Protein AF-A0A9D7VNA0-F1 (afdb_monomer)

Mean predicted aligned error: 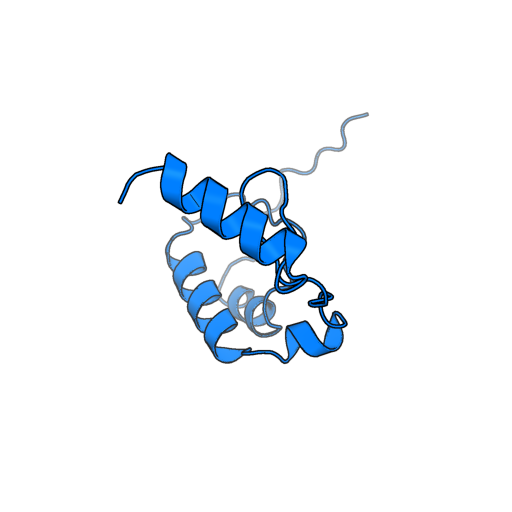14.77 Å

Radius of gyration: 20.95 Å; Cα contacts (8 Å, |Δi|>4): 37; chains: 1; bounding box: 44×46×41 Å

Sequence (95 aa):
MSRETLRKDISLLDQAGRLRQVRGGAMIRDREEPPVEERILTNPDGKGAIAAAAAALVPDGATILLDSARPPACWQSASSNGWGRGCGSAFSPMT

pLDDT: mean 72.12, std 18.08, range [31.97, 92.75]

Solvent-accessible surface area (backbone atoms only — not comparable to full-atom values): 6422 Å² total; per-residue (Å²): 136,56,78,65,56,58,52,53,52,46,53,52,36,29,75,70,65,69,29,35,73,49,100,91,54,73,42,64,74,84,70,70,82,66,59,70,73,56,52,58,68,54,60,43,65,63,50,44,54,52,51,53,57,55,54,75,71,57,62,90,91,64,87,80,88,79,69,95,72,81,72,48,78,66,59,68,63,64,50,72,81,71,80,81,84,74,96,81,87,86,81,80,84,84,128

Secondary structure (DSSP, 8-state):
--HHHHHHHHHHHHHTTSSEEETTEEE-TT-PPPPHHHHHHSSHHHHHHHHHHHHTTSPTT------S----THHHHHTTTTTTSS--S------

Structure (mmCIF, N/CA/C/O backbone):
data_AF-A0A9D7VNA0-F1
#
_entry.id   AF-A0A9D7VNA0-F1
#
loop_
_atom_site.group_PDB
_atom_site.id
_atom_site.type_symbol
_atom_site.label_atom_id
_atom_site.label_alt_id
_atom_site.label_comp_id
_atom_site.label_asym_id
_atom_site.label_entity_id
_atom_site.label_seq_id
_atom_site.pdbx_PDB_ins_code
_atom_site.Cartn_x
_atom_site.Cartn_y
_atom_site.Cartn_z
_atom_site.occupancy
_atom_site.B_iso_or_equiv
_atom_site.auth_seq_id
_atom_site.auth_comp_id
_atom_site.auth_asym_id
_atom_site.auth_atom_id
_atom_site.pdbx_PDB_model_num
ATOM 1 N N . MET A 1 1 ? -3.514 29.399 7.556 1.00 49.09 1 MET A N 1
ATOM 2 C CA . MET A 1 1 ? -3.943 28.520 8.666 1.00 49.09 1 MET A CA 1
ATOM 3 C C . MET A 1 1 ? -2.707 28.135 9.463 1.00 49.09 1 MET A C 1
ATOM 5 O O . MET A 1 1 ? -1.763 27.631 8.869 1.00 49.09 1 MET A O 1
ATOM 9 N N . SER A 1 2 ? -2.645 28.488 10.749 1.00 65.88 2 SER A N 1
ATOM 10 C CA . SER A 1 2 ? -1.448 28.292 11.583 1.00 65.88 2 SER A CA 1
ATOM 11 C C . SER A 1 2 ? -1.349 26.847 12.084 1.00 65.88 2 SER A C 1
ATOM 13 O O . SER A 1 2 ? -2.363 26.187 12.314 1.00 65.88 2 SER A O 1
ATOM 15 N N . ARG A 1 3 ? -0.123 26.366 12.324 1.00 64.12 3 ARG A N 1
ATOM 16 C CA . ARG A 1 3 ? 0.161 25.069 12.969 1.00 64.12 3 ARG A CA 1
ATOM 17 C C . ARG A 1 3 ? -0.467 24.960 14.366 1.00 64.12 3 ARG A C 1
ATOM 19 O O . ARG A 1 3 ? -0.706 23.857 14.852 1.00 64.12 3 ARG A O 1
ATOM 26 N N . GLU A 1 4 ? -0.731 26.102 14.997 1.00 69.81 4 GLU A N 1
ATOM 27 C CA . GLU A 1 4 ? -1.416 26.197 16.284 1.00 69.81 4 GLU A CA 1
ATOM 28 C C . GLU A 1 4 ? -2.903 25.817 16.182 1.00 69.81 4 GLU A C 1
ATOM 30 O O . GLU A 1 4 ? -3.412 25.105 17.045 1.00 69.81 4 GLU A O 1
ATOM 35 N N . THR A 1 5 ? -3.577 26.214 15.096 1.00 73.75 5 THR A N 1
ATOM 36 C CA . THR A 1 5 ? -4.994 25.903 14.844 1.00 73.75 5 THR A CA 1
ATOM 37 C C . THR A 1 5 ? -5.188 24.406 14.610 1.00 73.75 5 THR A C 1
ATOM 39 O O . THR A 1 5 ? -6.020 23.782 15.254 1.00 73.75 5 THR A O 1
ATOM 42 N N . LEU A 1 6 ? -4.322 23.790 13.799 1.00 74.06 6 LEU A N 1
ATOM 43 C CA . LEU A 1 6 ? -4.405 22.361 13.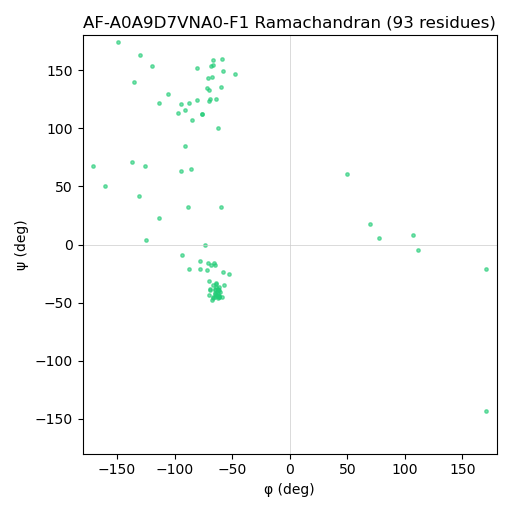483 1.00 74.06 6 LEU A CA 1
ATOM 44 C C . LEU A 1 6 ? -4.189 21.462 14.715 1.00 74.06 6 LEU A C 1
ATOM 46 O O . LEU A 1 6 ? -4.807 20.408 14.830 1.00 74.06 6 LEU A O 1
ATOM 50 N N . ARG A 1 7 ? -3.345 21.877 15.669 1.00 79.75 7 ARG A N 1
ATOM 51 C CA . ARG A 1 7 ? -3.169 21.150 16.939 1.00 79.75 7 ARG A CA 1
ATOM 52 C C . ARG A 1 7 ? -4.400 21.254 17.837 1.00 79.75 7 ARG A C 1
ATOM 54 O O . ARG A 1 7 ? -4.800 20.238 18.397 1.00 79.75 7 ARG A O 1
ATOM 61 N N . LYS A 1 8 ? -4.991 22.450 17.953 1.00 81.19 8 LYS A N 1
ATOM 62 C CA . LYS A 1 8 ? -6.221 22.676 18.729 1.00 81.19 8 LYS A CA 1
ATOM 63 C C . LYS A 1 8 ? -7.379 21.851 18.167 1.00 81.19 8 LYS A C 1
ATOM 65 O O . LYS A 1 8 ? -8.038 21.159 18.933 1.00 81.19 8 LYS A O 1
ATOM 70 N N . ASP A 1 9 ? -7.547 21.836 16.848 1.00 83.94 9 ASP A N 1
ATOM 71 C CA . ASP A 1 9 ? -8.608 21.071 16.188 1.00 83.94 9 ASP A CA 1
ATOM 72 C C . ASP A 1 9 ? -8.439 19.559 16.394 1.00 83.94 9 ASP A C 1
ATOM 74 O O . ASP A 1 9 ? -9.402 18.873 16.732 1.00 83.94 9 ASP A O 1
ATOM 78 N N . ILE A 1 10 ? -7.213 19.030 16.275 1.00 84.44 10 ILE A N 1
ATOM 79 C CA . ILE A 1 10 ? -6.932 17.611 16.556 1.00 84.44 10 ILE A CA 1
ATOM 80 C C . ILE A 1 10 ? -7.249 17.269 18.013 1.00 84.44 10 ILE A C 1
ATOM 82 O O . ILE A 1 10 ? -7.883 16.250 18.265 1.00 84.44 10 ILE A O 1
ATOM 86 N N . SER A 1 11 ? -6.845 18.111 18.966 1.00 84.50 11 SER A N 1
ATOM 87 C CA . SER A 1 11 ? -7.136 17.881 20.384 1.00 84.50 11 SER A CA 1
ATOM 88 C C . SER A 1 11 ? -8.635 17.948 20.690 1.00 84.50 11 SER A C 1
ATOM 90 O O . SER A 1 11 ? -9.124 17.131 21.465 1.00 84.50 11 SER A O 1
ATOM 92 N N . LEU A 1 12 ? -9.383 18.860 20.060 1.00 87.62 12 LEU A N 1
ATOM 93 C CA . LEU A 1 12 ? -10.842 18.928 20.196 1.00 87.62 12 LEU A CA 1
ATOM 94 C C . LEU A 1 12 ? -11.527 17.688 19.612 1.00 87.62 12 LEU A C 1
ATOM 96 O O . LEU A 1 12 ? -12.444 17.145 20.222 1.00 87.62 12 LEU A O 1
ATOM 100 N N . LEU A 1 13 ? -11.075 17.210 18.451 1.00 85.19 13 LEU A N 1
ATOM 101 C CA . LEU A 1 13 ? -11.627 16.012 17.814 1.00 85.19 13 LEU A CA 1
ATOM 102 C C . LEU A 1 13 ? -11.280 14.723 18.576 1.00 85.19 13 LEU A C 1
ATOM 104 O O . LEU A 1 13 ? -12.090 13.795 18.586 1.00 85.19 13 LEU A O 1
ATOM 108 N N . ASP A 1 14 ? -10.119 14.673 19.229 1.00 85.94 14 ASP A N 1
ATOM 109 C CA . ASP A 1 14 ? -9.708 13.584 20.124 1.00 85.94 14 ASP A CA 1
ATOM 110 C C . ASP A 1 14 ? -10.570 13.555 21.398 1.00 85.94 14 ASP A C 1
ATOM 112 O O . ASP A 1 14 ? -11.150 12.523 21.740 1.00 85.94 14 ASP A O 1
ATOM 116 N N . GLN A 1 15 ? -10.766 14.717 22.038 1.00 86.25 15 GLN A N 1
ATOM 117 C CA . GLN A 1 15 ? -11.648 14.875 23.204 1.00 86.25 15 GLN A CA 1
ATOM 118 C C . GLN A 1 15 ? -13.111 14.552 22.884 1.00 86.25 15 GLN A C 1
ATOM 120 O O . GLN A 1 15 ? -13.795 13.923 23.687 1.00 86.25 15 GLN A O 1
ATOM 125 N N . ALA A 1 16 ? -13.584 14.930 21.695 1.00 87.00 16 ALA A N 1
ATOM 126 C CA . ALA A 1 16 ? -14.915 14.584 21.202 1.00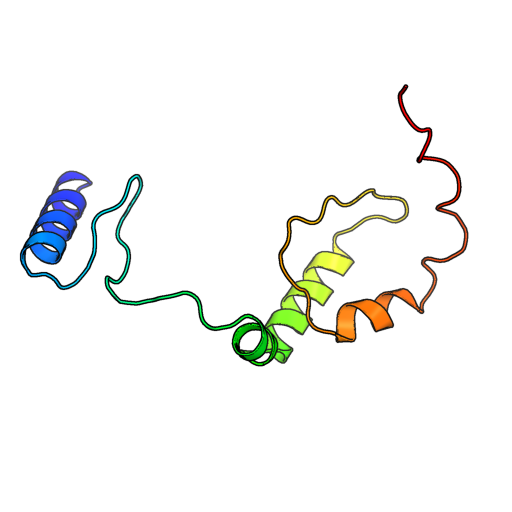 87.00 16 ALA A CA 1
ATOM 127 C C . ALA A 1 16 ? -15.041 13.110 20.766 1.00 87.00 16 ALA A C 1
ATOM 129 O O . ALA A 1 16 ? -16.099 12.698 20.294 1.00 87.00 16 ALA A O 1
ATOM 130 N N . GLY A 1 17 ? -13.967 12.318 20.867 1.00 81.62 17 GLY A N 1
ATOM 131 C CA 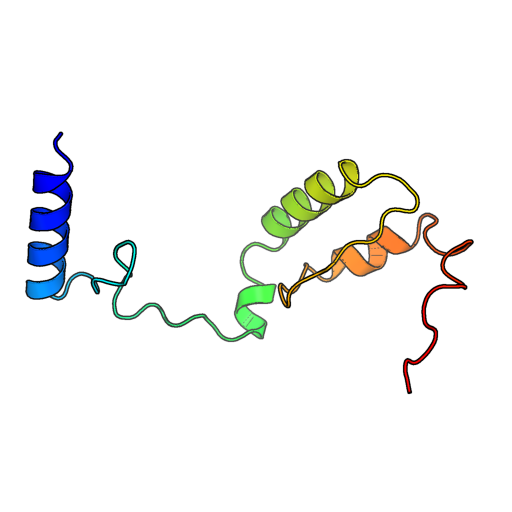. GLY A 1 17 ? -13.958 10.897 20.533 1.00 81.62 17 GLY A CA 1
ATOM 132 C C . GLY A 1 17 ? -14.086 10.588 19.041 1.00 81.62 17 GLY A C 1
ATOM 133 O O . GLY A 1 17 ? -14.406 9.458 18.689 1.00 81.62 17 GLY A O 1
ATOM 134 N N . ARG A 1 18 ? -13.840 11.556 18.151 1.00 82.69 18 ARG A N 1
ATOM 135 C CA . ARG A 1 18 ? -13.981 11.381 16.691 1.00 82.69 18 ARG A CA 1
ATOM 136 C C . ARG A 1 18 ? -12.723 10.843 16.014 1.00 82.69 18 ARG A C 1
ATOM 138 O O . ARG A 1 18 ? -12.795 10.307 14.913 1.00 82.69 18 ARG A O 1
ATOM 145 N N . LEU A 1 19 ? -11.575 11.004 16.656 1.00 84.88 19 LEU A N 1
ATOM 146 C CA . LEU A 1 19 ? -10.283 10.467 16.244 1.00 84.88 19 LEU A CA 1
ATOM 147 C C . LEU A 1 19 ? -9.444 10.181 17.493 1.00 84.88 19 LEU A C 1
ATOM 149 O O . LEU A 1 19 ? -9.879 10.469 18.602 1.00 84.88 19 LEU A O 1
ATOM 153 N N . ARG A 1 20 ? -8.274 9.582 17.303 1.00 83.50 20 ARG A N 1
ATOM 154 C CA . ARG A 1 20 ? -7.242 9.360 18.307 1.00 83.50 20 ARG A CA 1
ATOM 155 C C . ARG A 1 20 ? -6.015 10.180 17.945 1.00 83.50 20 ARG A C 1
ATOM 157 O O . ARG A 1 20 ? -5.445 9.982 16.868 1.00 83.50 20 ARG A O 1
ATOM 164 N N . GLN A 1 21 ? -5.566 11.061 18.827 1.00 84.31 21 GLN A N 1
ATOM 165 C CA . GLN A 1 21 ? -4.284 11.735 18.635 1.00 84.31 21 GLN A CA 1
ATOM 166 C C . GLN A 1 21 ? -3.127 10.735 18.813 1.00 84.31 21 GLN A C 1
ATOM 168 O O . GLN A 1 21 ? -3.090 9.961 19.770 1.00 84.31 21 GLN A O 1
ATOM 173 N N . VAL A 1 22 ? -2.164 10.741 17.887 1.00 83.88 22 VAL A N 1
ATOM 174 C CA . VAL A 1 22 ? -0.972 9.878 17.933 1.00 83.88 22 VAL A CA 1
ATOM 175 C C . VAL A 1 22 ? 0.300 10.686 17.725 1.00 83.88 22 VAL A C 1
ATOM 177 O O . VAL A 1 22 ? 0.265 11.826 17.255 1.00 83.88 22 VAL A O 1
ATOM 180 N N . ARG A 1 23 ? 1.455 10.109 18.079 1.00 73.00 23 ARG A N 1
ATOM 181 C CA . ARG A 1 23 ? 2.753 10.769 17.904 1.00 73.00 23 ARG A CA 1
ATOM 182 C C . ARG A 1 23 ? 2.989 11.025 16.409 1.00 73.00 23 ARG A C 1
ATOM 184 O O . ARG A 1 23 ? 3.348 10.115 15.677 1.00 73.00 23 ARG A O 1
ATOM 191 N N . GLY A 1 24 ? 2.756 12.264 15.973 1.00 76.31 24 GLY A N 1
ATOM 192 C CA . GLY A 1 24 ? 2.901 12.691 14.578 1.00 76.31 24 GLY A CA 1
ATOM 193 C C . GLY A 1 24 ? 1.599 13.036 13.843 1.00 76.31 24 GLY A C 1
ATOM 194 O O . GLY A 1 24 ? 1.682 13.538 12.727 1.00 76.31 24 GLY A O 1
ATOM 195 N N . GLY A 1 25 ? 0.415 12.846 14.438 1.00 82.00 25 GLY A N 1
ATOM 196 C CA . GLY A 1 25 ? -0.841 13.166 13.751 1.00 82.00 25 GLY A CA 1
ATOM 197 C C . GLY A 1 25 ? -2.104 12.692 14.468 1.00 82.00 25 GLY A C 1
ATOM 198 O O . GLY A 1 25 ? -2.196 12.735 15.694 1.00 82.00 25 GLY A O 1
ATOM 199 N N . ALA A 1 26 ? -3.086 12.254 13.683 1.00 85.88 26 ALA A N 1
ATOM 200 C CA . ALA A 1 26 ? -4.382 11.770 14.142 1.00 85.88 26 ALA A CA 1
ATOM 201 C C . ALA A 1 26 ? -4.760 10.479 13.396 1.00 85.88 26 ALA A C 1
ATOM 203 O O . ALA A 1 26 ? -4.539 10.383 12.191 1.00 85.88 26 ALA A O 1
ATOM 204 N N . MET A 1 27 ? -5.336 9.503 14.099 1.00 81.69 27 MET A N 1
ATOM 205 C CA . MET A 1 27 ? -5.870 8.254 13.540 1.00 81.69 27 MET A CA 1
ATOM 206 C C . MET A 1 27 ? -7.364 8.116 13.825 1.00 81.69 27 MET A C 1
ATOM 208 O O . MET A 1 27 ? -7.862 8.651 14.803 1.00 81.69 27 MET A O 1
ATOM 212 N N . ILE A 1 28 ? -8.096 7.379 12.995 1.00 80.94 28 ILE A N 1
ATOM 213 C CA . ILE A 1 28 ? -9.490 7.017 13.291 1.00 80.94 28 ILE A CA 1
ATOM 214 C C . ILE A 1 28 ? -9.479 5.973 14.417 1.00 80.94 28 ILE A C 1
ATOM 216 O O . ILE A 1 28 ? -8.662 5.057 14.376 1.00 80.94 28 ILE A O 1
ATOM 220 N N . ARG A 1 29 ? -10.345 6.126 15.429 1.00 69.31 29 ARG A N 1
ATOM 221 C CA . ARG A 1 29 ? -10.300 5.313 16.662 1.00 69.31 29 ARG A CA 1
ATOM 222 C C . ARG A 1 29 ? -10.478 3.814 16.423 1.00 69.31 29 ARG A C 1
ATOM 224 O O . ARG A 1 29 ? -9.734 3.042 17.014 1.00 69.31 29 ARG A O 1
ATOM 231 N N . ASP A 1 30 ? -11.394 3.441 15.533 1.00 70.44 30 ASP A N 1
ATOM 232 C CA . ASP A 1 30 ? -11.861 2.053 15.392 1.00 70.44 30 ASP A CA 1
ATOM 233 C C . ASP A 1 30 ? -11.456 1.422 14.055 1.00 70.44 30 ASP A C 1
ATOM 235 O O . ASP A 1 30 ? -12.094 0.494 13.564 1.00 70.44 30 ASP A O 1
ATOM 239 N N . ARG A 1 31 ? -10.408 1.950 13.415 1.00 69.06 31 ARG A N 1
ATOM 240 C CA . ARG A 1 31 ? -9.882 1.341 12.195 1.00 69.06 31 ARG A CA 1
ATOM 241 C C . ARG A 1 31 ? -8.804 0.335 12.569 1.00 69.06 31 ARG A C 1
ATOM 243 O O . ARG A 1 31 ? -7.621 0.664 12.580 1.00 69.06 31 ARG A O 1
ATOM 250 N N . GLU A 1 32 ? -9.232 -0.875 12.895 1.00 71.19 32 GLU A N 1
ATOM 251 C CA . GLU A 1 32 ? -8.324 -2.017 12.913 1.00 71.19 32 GLU A CA 1
ATOM 252 C C . GLU A 1 32 ? -7.882 -2.334 11.483 1.00 71.19 32 GLU A C 1
ATOM 254 O O . GLU A 1 32 ? -8.636 -2.155 10.520 1.00 71.19 32 GLU A O 1
ATOM 259 N N . GLU A 1 33 ? -6.625 -2.751 11.336 1.00 73.12 33 GLU A N 1
ATOM 260 C CA . GLU A 1 33 ? -6.159 -3.263 10.055 1.00 73.12 33 GLU A CA 1
ATOM 261 C C . GLU A 1 33 ? -6.953 -4.549 9.761 1.00 73.12 33 GLU A C 1
ATOM 263 O O . GLU A 1 33 ? -6.960 -5.445 10.611 1.00 73.12 33 GLU A O 1
ATOM 268 N N . PRO A 1 34 ? -7.626 -4.662 8.600 1.00 81.38 34 PRO A N 1
ATOM 269 C CA . PRO A 1 34 ? -8.412 -5.849 8.287 1.00 81.38 34 PRO A CA 1
ATOM 270 C C . PRO A 1 34 ? -7.544 -7.115 8.296 1.00 81.38 34 PRO A C 1
ATOM 272 O O . PRO A 1 34 ? -6.325 -7.024 8.092 1.00 81.38 34 PRO A O 1
ATOM 275 N N . PRO A 1 35 ? -8.146 -8.307 8.449 1.00 85.69 35 PRO A N 1
ATOM 276 C CA . PRO A 1 35 ? -7.448 -9.570 8.265 1.00 85.69 35 PRO A CA 1
ATOM 277 C C . PRO A 1 35 ? -6.631 -9.581 6.976 1.00 85.69 35 PRO A C 1
ATOM 279 O O . PRO A 1 35 ? -6.991 -8.978 5.958 1.00 85.69 35 PRO A O 1
ATOM 282 N N . VAL A 1 36 ? -5.497 -10.272 7.013 1.00 78.44 36 VAL A N 1
ATOM 283 C CA . VAL A 1 36 ? -4.535 -10.271 5.910 1.00 78.44 36 VAL A CA 1
ATOM 284 C C . VAL A 1 36 ? -5.183 -10.731 4.598 1.00 78.44 36 VAL A C 1
ATOM 286 O O . VAL A 1 36 ? -4.868 -10.198 3.533 1.00 78.44 36 VAL A O 1
ATOM 289 N N . GLU A 1 37 ? -6.117 -11.670 4.677 1.00 83.00 37 GLU A N 1
ATOM 290 C CA . GLU A 1 37 ? -6.899 -12.209 3.568 1.00 83.00 37 GLU A CA 1
ATOM 291 C C . GLU A 1 37 ? -7.746 -11.120 2.894 1.00 83.00 37 GLU A C 1
ATOM 293 O O . GLU A 1 37 ? -7.724 -10.979 1.671 1.00 83.00 37 GLU A O 1
ATOM 298 N N . GLU A 1 38 ? -8.421 -10.282 3.680 1.00 83.75 38 GLU A N 1
ATOM 299 C CA . GLU A 1 38 ? -9.235 -9.174 3.171 1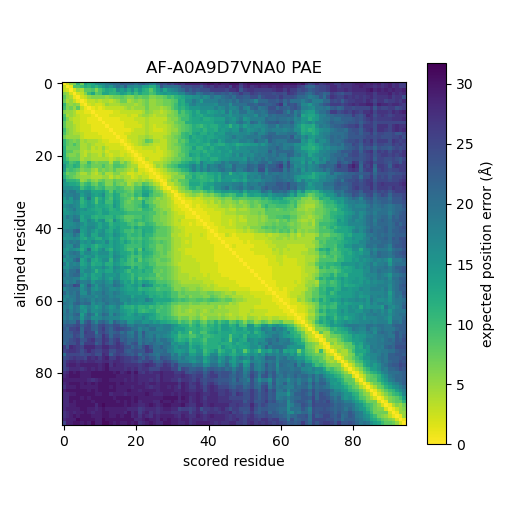.00 83.75 38 GLU A CA 1
ATOM 300 C C . GLU A 1 38 ? -8.371 -8.078 2.552 1.00 83.75 38 GLU A C 1
ATOM 302 O O . GLU A 1 38 ? -8.695 -7.516 1.499 1.00 83.75 38 GLU A O 1
ATOM 307 N N . ARG A 1 39 ? -7.213 -7.802 3.157 1.00 82.62 39 ARG A N 1
ATOM 308 C CA . ARG A 1 39 ? -6.266 -6.826 2.614 1.00 82.62 39 ARG A CA 1
ATOM 309 C C . ARG A 1 39 ? -5.780 -7.240 1.236 1.00 82.62 39 ARG A C 1
ATOM 311 O O . ARG A 1 39 ? -5.642 -6.366 0.388 1.00 82.62 39 ARG A O 1
ATOM 318 N N . ILE A 1 40 ? -5.524 -8.525 0.980 1.00 81.06 40 ILE A N 1
ATOM 319 C CA . ILE A 1 40 ? -5.105 -8.998 -0.354 1.00 81.06 40 ILE A CA 1
ATOM 320 C C . ILE A 1 40 ? -6.156 -8.647 -1.406 1.00 81.06 40 ILE A C 1
ATOM 322 O O . ILE A 1 40 ? -5.809 -8.151 -2.476 1.00 81.06 40 ILE A O 1
ATOM 326 N N . LEU A 1 41 ? -7.424 -8.886 -1.080 1.00 84.88 41 LEU A N 1
ATOM 327 C CA . LEU A 1 41 ? -8.554 -8.693 -1.986 1.00 84.88 41 LEU A CA 1
ATOM 328 C C . LEU A 1 41 ? -8.968 -7.225 -2.118 1.00 84.88 41 LEU A C 1
ATOM 330 O O . LEU A 1 41 ? -9.698 -6.861 -3.036 1.00 84.88 41 LEU A O 1
ATOM 334 N N . THR A 1 42 ? -8.491 -6.362 -1.226 1.00 86.81 42 THR A N 1
ATOM 335 C CA . THR A 1 42 ? -8.780 -4.933 -1.278 1.00 86.81 42 THR A CA 1
ATOM 336 C C . THR A 1 42 ? -7.944 -4.261 -2.369 1.00 86.81 42 THR A C 1
ATOM 338 O O . THR A 1 42 ? -6.725 -4.119 -2.223 1.00 86.81 42 THR A O 1
ATOM 341 N N . ASN A 1 43 ? -8.619 -3.798 -3.428 1.00 87.81 43 ASN A N 1
ATOM 342 C CA . ASN A 1 43 ? -8.051 -3.072 -4.573 1.00 87.81 43 ASN A CA 1
ATOM 343 C C . ASN A 1 43 ? -6.811 -3.762 -5.192 1.00 87.81 43 ASN A C 1
ATOM 345 O O . ASN A 1 43 ? -5.716 -3.184 -5.197 1.00 87.81 43 ASN A O 1
ATOM 349 N N . PRO A 1 44 ? -6.952 -5.003 -5.690 1.00 86.06 44 PRO A N 1
ATOM 350 C CA . PRO A 1 44 ? -5.832 -5.758 -6.244 1.00 86.06 44 PRO A CA 1
ATOM 351 C C . PRO A 1 44 ? -5.265 -5.076 -7.494 1.00 86.06 44 PRO A C 1
ATOM 353 O O . PRO A 1 44 ? -4.047 -5.020 -7.652 1.00 86.06 44 PRO A O 1
ATOM 356 N N . ASP A 1 45 ? -6.126 -4.477 -8.319 1.00 87.75 45 ASP A N 1
ATOM 357 C CA . ASP A 1 45 ? -5.739 -3.803 -9.561 1.00 87.75 45 ASP A CA 1
ATOM 358 C C . ASP A 1 45 ? -4.902 -2.553 -9.289 1.00 87.75 45 ASP A C 1
ATOM 360 O O . ASP A 1 45 ? -3.838 -2.373 -9.881 1.00 87.75 45 ASP A O 1
ATOM 364 N N . GLY A 1 46 ? -5.319 -1.715 -8.332 1.00 89.69 46 GLY A N 1
ATOM 365 C CA . GLY A 1 46 ? -4.549 -0.536 -7.936 1.00 89.69 46 GLY A CA 1
ATOM 366 C C . GLY A 1 46 ? -3.186 -0.905 -7.354 1.00 89.69 46 GLY A C 1
ATOM 367 O O . GLY A 1 46 ? -2.179 -0.271 -7.671 1.00 89.69 46 GLY A O 1
ATOM 368 N N . LYS A 1 47 ? -3.122 -1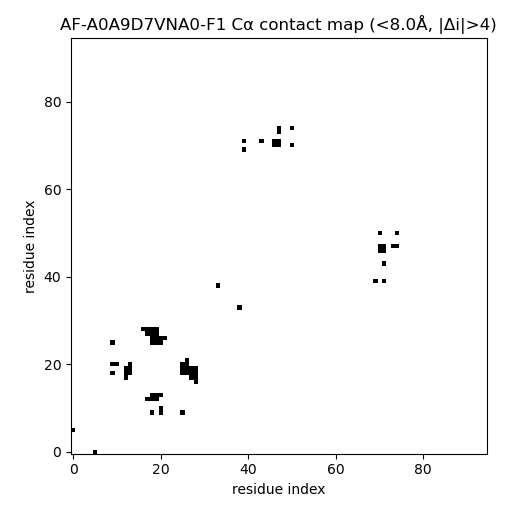.977 -6.556 1.00 86.81 47 LYS A N 1
ATOM 369 C CA . LYS A 1 47 ? -1.846 -2.509 -6.054 1.00 86.81 47 LYS A CA 1
ATOM 370 C C . LYS A 1 47 ? -0.973 -3.046 -7.184 1.00 86.81 47 LYS A C 1
ATOM 372 O O . LYS A 1 47 ? 0.235 -2.829 -7.157 1.00 86.81 47 LYS A O 1
ATOM 377 N N . GLY A 1 48 ? -1.574 -3.702 -8.175 1.00 88.00 48 GLY A N 1
ATOM 378 C CA . GLY A 1 48 ? -0.889 -4.177 -9.375 1.00 88.00 48 GLY A CA 1
ATOM 379 C C . GLY A 1 48 ? -0.293 -3.028 -10.185 1.00 88.00 48 GLY A C 1
ATOM 380 O O . GLY A 1 48 ? 0.883 -3.075 -10.534 1.00 88.00 48 GLY A O 1
ATOM 381 N N . ALA A 1 49 ? -1.062 -1.960 -10.406 1.00 90.50 49 ALA A N 1
ATOM 382 C CA . ALA A 1 49 ? -0.603 -0.770 -11.118 1.00 90.50 49 ALA A CA 1
ATOM 383 C C . ALA A 1 49 ? 0.579 -0.088 -10.408 1.00 90.50 49 ALA A C 1
ATOM 385 O O . ALA A 1 49 ? 1.578 0.240 -11.049 1.00 90.50 49 ALA A O 1
ATOM 386 N N . ILE A 1 50 ? 0.507 0.068 -9.080 1.00 89.56 50 ILE A N 1
ATOM 387 C CA . ILE A 1 50 ? 1.611 0.621 -8.278 1.00 89.56 50 ILE A CA 1
ATOM 388 C C . ILE A 1 50 ? 2.844 -0.285 -8.359 1.00 89.56 50 ILE A C 1
ATOM 390 O O . ILE A 1 50 ? 3.952 0.209 -8.558 1.00 89.56 50 ILE A O 1
ATOM 394 N N . ALA A 1 51 ? 2.664 -1.602 -8.236 1.00 87.56 51 ALA A N 1
ATOM 395 C CA . ALA A 1 51 ? 3.763 -2.559 -8.299 1.00 87.56 51 ALA A CA 1
ATOM 396 C C . ALA A 1 51 ? 4.454 -2.555 -9.672 1.00 87.56 51 ALA A C 1
ATOM 398 O O . ALA A 1 51 ? 5.680 -2.586 -9.731 1.00 87.56 51 ALA A O 1
ATOM 399 N N . ALA A 1 52 ? 3.690 -2.470 -10.763 1.00 88.31 52 ALA A N 1
ATOM 400 C CA . ALA A 1 52 ? 4.231 -2.377 -12.116 1.00 88.31 52 ALA A CA 1
ATOM 40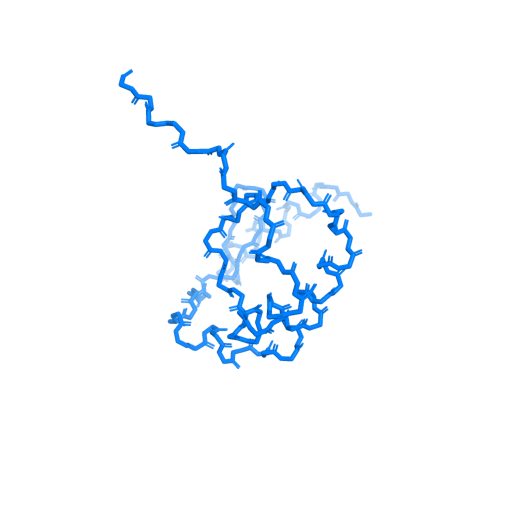1 C C . ALA A 1 52 ? 5.015 -1.073 -12.327 1.00 88.31 52 ALA A C 1
ATOM 403 O O . ALA A 1 52 ? 6.131 -1.100 -12.846 1.00 88.31 52 ALA A O 1
ATOM 404 N N . ALA A 1 53 ? 4.469 0.058 -11.872 1.00 92.00 53 ALA A N 1
ATOM 405 C CA . ALA A 1 53 ? 5.157 1.344 -11.938 1.00 92.00 53 ALA A CA 1
ATOM 406 C C . ALA A 1 53 ? 6.455 1.340 -11.114 1.00 92.00 53 ALA A C 1
ATOM 408 O O . ALA A 1 53 ? 7.478 1.824 -11.585 1.00 92.00 53 ALA A O 1
ATOM 409 N N . ALA A 1 54 ? 6.436 0.753 -9.914 1.00 89.94 54 ALA A N 1
ATOM 410 C CA . ALA A 1 54 ? 7.625 0.611 -9.081 1.00 89.94 54 ALA A CA 1
ATOM 411 C C . ALA A 1 54 ? 8.677 -0.302 -9.730 1.00 89.94 54 ALA A C 1
ATOM 413 O O . ALA A 1 54 ? 9.854 0.043 -9.734 1.00 89.94 54 ALA A O 1
ATOM 414 N N . ALA A 1 55 ? 8.262 -1.428 -10.318 1.00 89.00 55 ALA A N 1
ATOM 415 C CA . ALA A 1 55 ? 9.165 -2.355 -10.998 1.00 89.00 55 ALA A CA 1
ATOM 416 C C . ALA A 1 55 ? 9.885 -1.700 -12.187 1.00 89.00 55 ALA A C 1
ATOM 418 O O . ALA A 1 55 ? 11.072 -1.938 -12.379 1.00 89.00 55 ALA A O 1
ATOM 419 N N . ALA A 1 56 ? 9.210 -0.819 -12.932 1.00 92.12 56 ALA A N 1
ATOM 420 C CA . ALA A 1 56 ? 9.816 -0.079 -14.040 1.00 92.12 56 ALA A CA 1
ATOM 421 C C . ALA A 1 56 ? 10.921 0.909 -13.607 1.00 92.12 56 ALA A C 1
ATOM 423 O O . ALA A 1 56 ? 11.689 1.372 -14.447 1.00 92.12 56 ALA A O 1
ATOM 424 N N . LEU A 1 57 ? 11.003 1.248 -12.315 1.00 92.75 57 LEU A N 1
ATOM 425 C CA . LEU A 1 57 ? 12.026 2.141 -11.761 1.00 92.75 57 LEU A CA 1
ATOM 4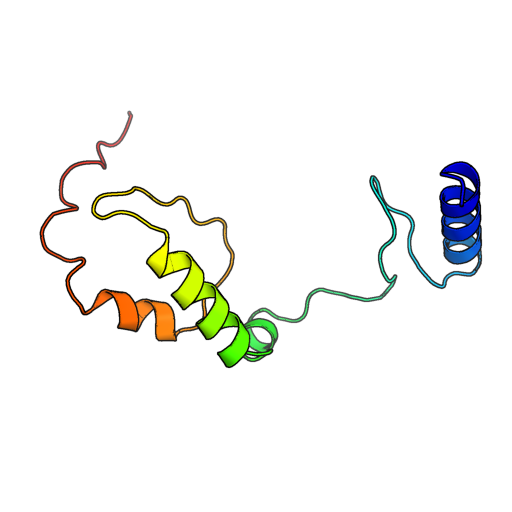26 C C . LEU A 1 57 ? 13.247 1.391 -11.214 1.00 92.75 57 LEU A C 1
ATOM 428 O O . LEU A 1 57 ? 14.233 2.030 -10.847 1.00 92.75 57 LEU A O 1
ATOM 432 N N . VAL A 1 58 ? 13.188 0.061 -11.122 1.00 90.75 58 VAL A N 1
ATOM 433 C CA . VAL A 1 58 ? 14.274 -0.757 -10.577 1.00 90.75 58 VAL A CA 1
ATOM 434 C C . VAL A 1 58 ? 15.253 -1.111 -11.701 1.00 90.75 58 VAL A C 1
ATOM 436 O O . VAL A 1 58 ? 14.845 -1.753 -12.667 1.00 90.75 58 VAL A O 1
ATOM 439 N N . PRO A 1 59 ? 16.543 -0.748 -11.587 1.00 90.12 59 PRO A N 1
ATOM 440 C CA . PRO A 1 59 ? 17.559 -1.156 -12.551 1.00 90.12 59 PRO A CA 1
ATOM 441 C C . PRO A 1 59 ? 17.843 -2.660 -12.504 1.00 90.12 59 PRO A C 1
ATOM 443 O O . PRO A 1 59 ? 17.762 -3.294 -11.449 1.00 90.12 59 PRO A O 1
ATOM 446 N N . ASP A 1 60 ? 18.290 -3.208 -13.630 1.00 88.38 60 ASP A N 1
ATOM 447 C CA . ASP A 1 60 ? 18.763 -4.588 -13.685 1.00 88.38 60 ASP A CA 1
ATOM 448 C C . ASP A 1 60 ? 19.945 -4.812 -12.729 1.00 88.38 60 ASP A C 1
ATOM 450 O O . ASP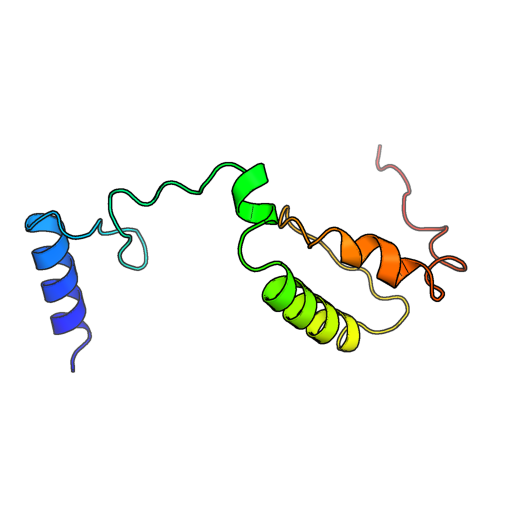 A 1 60 ? 20.871 -4.003 -12.639 1.00 88.38 60 ASP A O 1
ATOM 454 N N . GLY A 1 61 ? 19.904 -5.929 -11.999 1.00 90.44 61 GLY A N 1
ATOM 455 C CA . GLY A 1 61 ? 20.923 -6.283 -11.007 1.00 90.44 61 GLY A CA 1
ATOM 456 C C . GLY A 1 61 ? 20.816 -5.534 -9.674 1.00 90.44 61 GLY A C 1
ATOM 457 O O . GLY A 1 61 ? 21.681 -5.710 -8.817 1.00 90.44 61 GLY A O 1
ATOM 458 N N . ALA A 1 62 ? 19.776 -4.721 -9.466 1.00 91.00 62 ALA A N 1
ATOM 459 C CA . ALA A 1 62 ? 19.541 -4.064 -8.186 1.00 91.00 62 ALA A CA 1
ATOM 460 C C . ALA A 1 62 ? 19.084 -5.051 -7.097 1.00 91.00 62 ALA A C 1
ATOM 462 O O . ALA A 1 62 ? 18.283 -5.957 -7.331 1.00 91.00 62 ALA A O 1
ATOM 463 N N . THR A 1 63 ? 19.540 -4.811 -5.868 1.00 90.19 63 THR A N 1
ATOM 464 C CA . THR A 1 63 ? 19.055 -5.510 -4.673 1.00 90.19 63 THR A CA 1
ATOM 465 C C . THR A 1 63 ? 17.947 -4.688 -4.024 1.00 90.19 63 THR A C 1
ATOM 467 O O . THR A 1 63 ? 18.175 -3.546 -3.626 1.00 90.19 63 THR A O 1
ATOM 470 N N . ILE A 1 64 ? 16.753 -5.268 -3.890 1.00 86.25 64 ILE A N 1
ATOM 471 C CA . ILE A 1 64 ? 15.604 -4.631 -3.235 1.00 86.25 64 ILE A CA 1
ATOM 472 C C . ILE A 1 64 ? 15.396 -5.261 -1.860 1.00 86.25 64 ILE A C 1
ATOM 474 O O . ILE A 1 64 ? 15.275 -6.480 -1.744 1.00 86.25 64 ILE A O 1
ATOM 478 N N . LEU A 1 65 ? 15.287 -4.426 -0.826 1.00 85.00 65 LEU A N 1
ATOM 479 C CA . LEU A 1 65 ? 14.780 -4.853 0.473 1.00 85.00 65 LEU A CA 1
ATOM 480 C C . LEU A 1 65 ? 13.263 -4.646 0.505 1.00 85.00 65 LEU A C 1
ATOM 482 O O . LEU A 1 65 ? 12.784 -3.516 0.421 1.00 85.00 65 LEU A O 1
ATOM 486 N N . LEU A 1 66 ? 12.515 -5.738 0.625 1.00 82.06 66 LEU A N 1
ATOM 487 C CA . LEU A 1 66 ? 11.071 -5.694 0.814 1.00 82.06 66 LEU A CA 1
ATOM 488 C C . LEU A 1 66 ? 10.776 -5.840 2.304 1.00 82.06 66 LEU A C 1
ATOM 490 O O . LEU A 1 66 ? 11.013 -6.895 2.890 1.00 82.06 66 LEU A O 1
ATOM 494 N N . ASP A 1 67 ? 10.250 -4.780 2.911 1.00 78.00 67 ASP A N 1
ATOM 495 C CA . ASP A 1 67 ? 9.512 -4.934 4.162 1.00 78.00 67 ASP A CA 1
ATOM 496 C C . ASP A 1 67 ? 8.222 -5.723 3.870 1.00 78.00 67 ASP A C 1
ATOM 498 O O . ASP A 1 67 ? 7.779 -5.792 2.724 1.00 78.00 67 ASP A O 1
ATOM 502 N N . SER A 1 68 ? 7.634 -6.332 4.896 1.00 62.81 68 SER A N 1
ATOM 503 C CA . SER A 1 68 ? 6.487 -7.256 4.909 1.00 62.81 68 SER A CA 1
ATOM 504 C C . SER A 1 68 ? 5.151 -6.719 4.341 1.00 62.81 68 SER A C 1
ATOM 506 O O . SER A 1 68 ? 4.061 -7.132 4.741 1.00 62.81 68 SER A O 1
ATOM 508 N N . ALA A 1 69 ? 5.193 -5.830 3.353 1.00 58.81 69 ALA A N 1
ATOM 509 C CA . ALA A 1 69 ? 4.094 -5.528 2.461 1.00 58.81 69 ALA A CA 1
ATOM 510 C C . ALA A 1 69 ? 3.847 -6.727 1.536 1.00 58.81 69 ALA A C 1
ATOM 512 O O . ALA A 1 69 ? 4.749 -7.204 0.854 1.00 58.81 69 ALA A O 1
ATOM 513 N N . ARG A 1 70 ? 2.609 -7.230 1.503 1.00 61.88 70 ARG A N 1
ATOM 514 C CA . ARG A 1 70 ? 2.227 -8.335 0.618 1.00 61.88 70 ARG A CA 1
ATOM 515 C C . ARG A 1 70 ? 1.863 -7.773 -0.765 1.00 61.88 70 ARG A C 1
ATOM 517 O O . ARG A 1 70 ? 0.795 -7.163 -0.881 1.00 61.88 70 ARG A O 1
ATOM 524 N N . PRO A 1 71 ? 2.701 -7.948 -1.804 1.00 57.19 71 PRO A N 1
ATOM 525 C CA . PRO A 1 71 ? 2.321 -7.583 -3.162 1.00 57.19 71 PRO A CA 1
ATOM 526 C C . PRO A 1 71 ? 1.183 -8.497 -3.655 1.00 57.19 71 PRO A C 1
ATOM 528 O O . PRO A 1 71 ? 1.037 -9.620 -3.158 1.00 57.19 71 PRO A O 1
ATOM 531 N N . PRO A 1 72 ? 0.353 -8.048 -4.614 1.00 55.16 72 PRO A N 1
ATOM 532 C CA . PRO A 1 72 ? -0.663 -8.905 -5.221 1.00 55.16 72 PRO A CA 1
ATOM 533 C C . PRO A 1 72 ? -0.003 -10.136 -5.862 1.00 55.16 72 PRO A C 1
ATOM 535 O O . PRO A 1 72 ? 1.127 -10.062 -6.345 1.00 55.16 72 PRO A O 1
ATOM 538 N N . ALA A 1 73 ? -0.709 -11.273 -5.887 1.00 58.66 73 ALA A N 1
ATOM 539 C CA . ALA A 1 73 ? -0.191 -12.552 -6.392 1.00 58.66 73 ALA A CA 1
ATOM 540 C C . ALA A 1 73 ? 0.406 -12.471 -7.818 1.00 58.66 73 ALA A C 1
ATOM 542 O O . ALA A 1 73 ? 1.312 -13.233 -8.150 1.00 58.66 73 ALA A O 1
ATOM 543 N N . CYS A 1 74 ? -0.027 -11.499 -8.633 1.00 53.53 74 CYS A N 1
ATOM 544 C CA . CYS A 1 74 ? 0.495 -11.243 -9.979 1.00 53.53 74 CYS A CA 1
ATOM 545 C C . CYS A 1 74 ? 1.967 -10.782 -10.017 1.00 53.53 74 CYS A C 1
ATOM 547 O O . CYS A 1 74 ? 2.606 -10.872 -11.066 1.00 53.53 74 CYS A O 1
ATOM 549 N N . TRP A 1 75 ? 2.535 -10.311 -8.899 1.00 51.62 75 TRP A N 1
ATOM 550 C CA . TRP A 1 75 ? 3.947 -9.921 -8.846 1.00 51.62 75 TRP A CA 1
ATOM 551 C C . TRP A 1 75 ? 4.882 -11.127 -9.012 1.00 51.62 75 TRP A C 1
ATOM 553 O O . TRP A 1 75 ? 5.901 -11.021 -9.690 1.00 51.62 75 TRP A O 1
ATOM 563 N N . GLN A 1 76 ? 4.501 -12.307 -8.502 1.00 50.94 76 GLN A N 1
ATOM 564 C CA . GLN A 1 76 ? 5.287 -13.533 -8.707 1.00 50.94 76 GLN A CA 1
ATOM 565 C C . GLN A 1 76 ? 5.350 -13.935 -10.188 1.00 50.94 76 GLN A C 1
ATOM 567 O O . GLN A 1 76 ? 6.385 -14.412 -10.643 1.00 50.94 76 GLN A O 1
ATOM 572 N N . SER A 1 77 ? 4.288 -13.693 -10.965 1.00 43.75 77 SER A N 1
ATOM 573 C CA . SER A 1 77 ? 4.277 -13.989 -12.404 1.00 43.75 77 SER A CA 1
ATOM 574 C C . SER A 1 77 ? 5.026 -12.962 -13.257 1.00 43.75 77 SER A C 1
ATOM 576 O O . SER A 1 77 ? 5.460 -13.301 -14.348 1.00 43.75 77 SER A O 1
ATOM 578 N N . ALA A 1 78 ? 5.241 -11.730 -12.781 1.00 47.97 78 ALA A N 1
ATOM 579 C CA . ALA A 1 78 ? 6.052 -10.745 -13.509 1.00 47.97 78 ALA A CA 1
ATOM 580 C C . ALA A 1 78 ? 7.559 -11.090 -13.495 1.00 47.97 78 ALA A C 1
ATOM 582 O O . ALA A 1 78 ? 8.297 -10.686 -14.389 1.00 47.97 78 ALA A O 1
ATOM 583 N N . SER A 1 79 ? 7.998 -11.901 -12.526 1.00 51.69 79 SER A N 1
ATOM 584 C CA . SER A 1 79 ? 9.364 -12.442 -12.433 1.00 51.69 79 SER A CA 1
ATOM 585 C C . SER A 1 79 ? 9.700 -13.459 -13.542 1.00 51.69 79 SER A C 1
ATOM 587 O O . SER A 1 79 ? 10.875 -13.707 -13.830 1.00 51.69 79 SER A O 1
ATOM 589 N N . SER A 1 80 ? 8.699 -14.032 -14.231 1.00 46.00 80 SER A N 1
ATOM 590 C CA . SER A 1 80 ? 8.948 -15.084 -15.229 1.00 46.00 80 SER A CA 1
ATOM 591 C C . SER A 1 80 ? 9.613 -14.586 -16.516 1.00 46.00 80 SER A C 1
ATOM 593 O O . SER A 1 80 ? 10.168 -15.397 -17.256 1.00 46.00 80 SER A O 1
ATOM 595 N N . ASN A 1 81 ? 9.625 -13.276 -16.780 1.00 42.44 81 ASN A N 1
ATOM 596 C CA . ASN A 1 81 ? 10.314 -12.702 -17.937 1.00 42.44 81 ASN A CA 1
ATOM 597 C C . ASN A 1 81 ? 11.730 -12.231 -17.563 1.00 42.44 81 ASN A C 1
ATOM 599 O O . ASN A 1 81 ? 12.050 -11.052 -17.659 1.00 42.44 81 ASN A O 1
ATOM 603 N N . GLY A 1 82 ? 12.595 -13.173 -17.164 1.00 46.53 82 GLY A N 1
ATOM 604 C CA . GLY A 1 82 ? 14.052 -12.989 -17.258 1.00 46.53 82 GLY A CA 1
ATOM 605 C C . GLY A 1 82 ? 14.847 -12.750 -15.969 1.00 46.53 82 GLY A C 1
ATOM 606 O O . GLY A 1 82 ? 16.050 -12.537 -16.063 1.00 46.53 82 GLY A O 1
ATOM 607 N N . TRP A 1 83 ? 14.266 -12.867 -14.773 1.00 47.38 83 TRP A N 1
ATOM 608 C CA . TRP A 1 83 ? 14.983 -12.678 -13.493 1.00 47.38 83 TRP A CA 1
ATOM 609 C C . TRP A 1 83 ? 15.655 -13.960 -12.941 1.00 47.38 83 TRP A C 1
ATOM 611 O O . TRP A 1 83 ? 15.742 -14.176 -11.736 1.00 47.38 83 TRP A O 1
ATOM 621 N N . GLY A 1 84 ? 16.125 -14.850 -13.826 1.00 43.91 84 GLY A N 1
ATOM 622 C CA . GLY A 1 84 ? 16.586 -16.205 -13.467 1.00 43.91 84 GLY A CA 1
ATOM 623 C C . GLY A 1 84 ? 18.010 -16.591 -13.886 1.00 43.91 84 GLY A C 1
ATOM 624 O O . GLY A 1 84 ? 18.402 -17.738 -13.688 1.00 43.91 84 GLY A O 1
ATOM 625 N N . ARG A 1 85 ? 18.807 -15.689 -14.475 1.00 42.75 85 ARG A N 1
ATOM 626 C CA . ARG A 1 85 ? 20.199 -15.988 -14.873 1.00 42.75 85 ARG A CA 1
ATOM 627 C C . ARG A 1 85 ? 21.176 -14.969 -14.281 1.00 42.75 85 ARG A C 1
ATOM 629 O O . ARG A 1 85 ? 21.741 -14.172 -15.014 1.00 42.75 85 ARG A O 1
ATOM 636 N N . GLY A 1 86 ? 21.366 -14.959 -12.961 1.00 39.12 86 GLY A N 1
ATOM 637 C CA . GLY A 1 86 ? 22.431 -14.125 -12.379 1.00 39.12 86 GLY A CA 1
ATOM 638 C C . GLY A 1 86 ? 22.474 -13.979 -10.860 1.00 39.12 86 GLY A C 1
ATOM 639 O O . GLY A 1 86 ? 23.535 -13.687 -10.322 1.00 39.12 86 GLY A O 1
ATOM 640 N N . CYS A 1 87 ? 21.383 -14.223 -10.132 1.00 42.72 87 CYS A N 1
ATOM 641 C CA . CYS A 1 87 ? 21.372 -14.079 -8.670 1.00 42.72 87 CYS A CA 1
ATOM 642 C C . CYS A 1 87 ? 21.865 -15.355 -7.974 1.00 42.72 87 CYS A C 1
ATOM 644 O O . CYS A 1 87 ? 21.115 -16.046 -7.293 1.00 42.72 87 CYS A O 1
ATOM 646 N N . GLY A 1 88 ? 23.134 -15.689 -8.189 1.00 39.91 88 GLY A N 1
ATOM 647 C CA . GLY A 1 88 ? 23.788 -16.860 -7.615 1.00 39.91 88 GLY A CA 1
ATOM 648 C C . GLY A 1 88 ? 25.127 -16.539 -6.962 1.00 39.91 88 GLY A C 1
ATOM 649 O O . GLY A 1 88 ? 26.057 -17.298 -7.175 1.00 39.91 88 GLY A O 1
ATOM 650 N N . SER A 1 89 ? 25.268 -15.434 -6.217 1.00 43.56 89 SER A N 1
ATOM 651 C CA . SER A 1 89 ? 26.437 -15.217 -5.337 1.00 43.56 89 SER A CA 1
ATOM 652 C C . SER A 1 89 ? 26.288 -13.993 -4.420 1.00 43.56 89 SER A C 1
ATOM 654 O O . SER A 1 89 ? 27.001 -13.009 -4.583 1.00 43.56 89 SER A O 1
ATOM 656 N N . ALA A 1 90 ? 25.370 -14.014 -3.452 1.00 41.88 90 ALA A N 1
ATOM 657 C CA . ALA A 1 90 ? 25.438 -13.084 -2.314 1.00 41.88 90 ALA A CA 1
ATOM 658 C C . ALA A 1 90 ? 24.597 -13.580 -1.129 1.00 41.88 90 ALA A C 1
ATOM 660 O O . ALA A 1 90 ? 23.761 -12.864 -0.591 1.00 41.88 90 ALA A O 1
ATOM 661 N N . PHE A 1 91 ? 24.794 -14.834 -0.731 1.00 36.88 91 PHE A N 1
ATOM 662 C CA . PHE A 1 91 ? 24.332 -15.310 0.570 1.00 36.88 91 PHE A CA 1
ATOM 663 C C . PHE A 1 91 ? 25.447 -16.156 1.182 1.00 36.88 91 PHE A C 1
ATOM 665 O O . PHE A 1 91 ? 25.388 -17.381 1.207 1.00 36.88 91 PHE A O 1
ATOM 672 N N . SER A 1 92 ? 26.526 -15.491 1.597 1.00 31.97 92 SER A N 1
ATOM 673 C CA . SER A 1 92 ? 27.482 -16.111 2.516 1.00 31.97 92 SER A CA 1
ATOM 674 C C . SER A 1 92 ? 26.905 -16.004 3.929 1.00 31.97 92 SER A C 1
ATOM 676 O O . SER A 1 92 ? 26.595 -14.888 4.353 1.00 31.97 92 SER A O 1
ATOM 678 N N . PRO A 1 93 ? 26.738 -17.117 4.666 1.00 33.56 93 PRO A N 1
ATOM 679 C CA . PRO A 1 93 ? 26.311 -17.066 6.055 1.00 33.56 93 PRO A CA 1
ATOM 680 C C . PRO A 1 93 ? 27.445 -16.482 6.904 1.00 33.56 93 PRO A C 1
ATOM 682 O O . PRO A 1 93 ? 28.573 -16.973 6.888 1.00 33.56 93 PRO A O 1
ATOM 685 N N . MET A 1 94 ? 27.140 -15.411 7.629 1.00 35.00 94 MET A N 1
ATOM 686 C CA . MET A 1 94 ? 28.013 -14.843 8.650 1.00 35.00 94 MET A CA 1
ATOM 687 C C . MET A 1 94 ? 27.911 -15.761 9.877 1.00 35.00 94 MET A C 1
ATOM 689 O O . MET A 1 94 ? 26.828 -15.898 10.446 1.00 35.00 94 MET A O 1
ATOM 693 N N . THR A 1 95 ? 29.001 -16.467 10.193 1.00 49.44 95 THR A N 1
ATOM 694 C CA . THR A 1 95 ? 29.201 -17.072 11.523 1.00 49.44 95 THR A CA 1
ATOM 695 C C . THR A 1 95 ? 29.580 -15.976 12.507 1.00 49.44 95 THR A C 1
ATOM 697 O O . THR A 1 95 ? 30.294 -15.043 12.069 1.00 49.44 95 THR A O 1
#

Foldseek 3Di:
DDPVVQVVVQVVCCVVLQWPDDDPGTHGPPDDPDPPVVVLVPCLVVLVVVLVVVVVVDDPPDDDDDDPDDRHPCVVVVCPPDVPPDPDDDDDDDD